Protein AF-A0A957WTQ3-F1 (afdb_monomer_lite)

Radius of gyration: 12.1 Å; chains: 1; bounding box: 26×32×31 Å

Secondary structure (DSSP, 8-state):
----S--TTTTTEEE-STTS-EEEE----TT-SEEEEEEEETTEEEEEEEEEETTEEEEEEEE-TT-EEEEEETTEEEEEPSEEEEEE-

Foldseek 3Di:
DQDDDDVCVQQVWDQPDDPQQEIEGEHDQPPNQWDWDWDQDPQGIWTWTWGDDPQWIKTKIADHPSHKYWYDTNRDIDTGDHGMDIDTD

Sequence (89 aa):
HPLYHFFATLLGIRPTAFGFDEVEIAPMPGHLTHLSGEMVHPRGRITADLHFDGENVHGTISLPDGLQGTFRYAGKNVDLQPGAQSIEL

Structure (mmCIF, N/CA/C/O backbone):
data_AF-A0A957WTQ3-F1
#
_entry.id   AF-A0A957WTQ3-F1
#
loop_
_atom_site.group_PDB
_atom_site.id
_atom_site.type_symbol
_atom_site.label_atom_id
_atom_site.label_alt_id
_atom_site.label_comp_id
_atom_site.label_asym_id
_atom_site.label_entity_id
_atom_site.label_seq_id
_atom_site.pdbx_PDB_ins_code
_atom_site.Cartn_x
_atom_site.Cartn_y
_atom_site.Cartn_z
_atom_site.occupancy
_atom_site.B_iso_or_equiv
_atom_site.auth_seq_id
_atom_site.auth_comp_id
_atom_site.auth_asym_id
_atom_site.auth_atom_id
_atom_site.pdbx_PDB_model_num
ATOM 1 N N . HIS A 1 1 ? 3.401 12.868 13.175 1.00 40.88 1 HIS A N 1
ATOM 2 C CA . HIS A 1 1 ? 4.599 12.553 12.373 1.00 40.88 1 HIS A CA 1
ATOM 3 C C . HIS A 1 1 ? 4.205 11.515 11.333 1.00 40.88 1 HIS A C 1
ATOM 5 O O . HIS A 1 1 ? 3.892 10.409 11.756 1.00 40.88 1 HIS A O 1
ATOM 11 N N . PRO A 1 2 ? 4.157 11.838 10.029 1.00 47.59 2 PRO A N 1
ATOM 12 C CA . PRO A 1 2 ? 4.043 10.808 9.006 1.00 47.59 2 PRO A CA 1
ATOM 13 C C . PRO A 1 2 ? 5.387 10.075 8.951 1.00 47.59 2 PRO A C 1
ATOM 15 O O . PRO A 1 2 ? 6.411 10.657 8.595 1.00 47.59 2 PRO A O 1
ATOM 18 N N . LEU A 1 3 ? 5.398 8.832 9.426 1.00 48.12 3 LEU A N 1
ATOM 19 C CA . LEU A 1 3 ? 6.553 7.945 9.342 1.00 48.12 3 LEU A CA 1
ATOM 20 C C . LEU A 1 3 ? 6.725 7.566 7.869 1.00 48.12 3 LEU A C 1
ATOM 22 O O . LEU A 1 3 ? 6.052 6.681 7.359 1.00 48.12 3 LEU A O 1
ATOM 26 N N . TYR A 1 4 ? 7.596 8.283 7.171 1.00 45.97 4 TYR A N 1
ATOM 27 C CA . TYR A 1 4 ? 8.115 7.838 5.888 1.00 45.97 4 TYR A CA 1
ATOM 28 C C . TYR A 1 4 ? 9.252 6.847 6.161 1.00 45.97 4 TYR A C 1
ATOM 30 O O . TYR A 1 4 ? 10.089 7.110 7.023 1.00 45.97 4 TYR A O 1
ATOM 38 N N . HIS A 1 5 ? 9.264 5.752 5.395 1.00 51.75 5 HIS A N 1
ATOM 39 C CA . HIS A 1 5 ? 10.295 4.708 5.262 1.00 51.75 5 HIS A CA 1
ATOM 40 C C . HIS A 1 5 ? 9.953 3.319 5.849 1.00 51.75 5 HIS A C 1
ATOM 42 O O . HIS A 1 5 ? 9.912 3.100 7.053 1.00 51.75 5 HIS A O 1
ATOM 48 N N . PHE A 1 6 ? 9.837 2.361 4.915 1.00 57.06 6 PHE A N 1
ATOM 49 C CA . PHE A 1 6 ? 9.950 0.902 5.072 1.00 57.06 6 PHE A CA 1
ATOM 50 C C . PHE A 1 6 ? 8.880 0.167 5.892 1.00 57.06 6 PHE A C 1
ATOM 52 O O . PHE A 1 6 ? 9.161 -0.521 6.871 1.00 57.06 6 PHE A O 1
ATOM 59 N N . PHE A 1 7 ? 7.652 0.180 5.372 1.00 63.56 7 PHE A N 1
ATOM 60 C CA . PHE A 1 7 ? 6.533 -0.594 5.908 1.00 63.56 7 PHE A CA 1
ATOM 61 C C . PHE A 1 7 ? 6.072 -1.753 5.025 1.00 63.56 7 PHE A C 1
ATOM 63 O O . PHE A 1 7 ? 4.927 -2.166 5.144 1.00 63.56 7 PHE A O 1
ATOM 70 N N . ALA A 1 8 ? 6.930 -2.342 4.185 1.00 62.41 8 ALA A N 1
ATOM 71 C CA . ALA A 1 8 ? 6.550 -3.543 3.425 1.00 62.41 8 ALA A CA 1
ATOM 72 C C . ALA A 1 8 ? 5.956 -4.643 4.337 1.00 62.41 8 ALA A C 1
ATOM 74 O O . ALA A 1 8 ? 4.978 -5.293 3.974 1.00 62.41 8 ALA A O 1
ATOM 75 N N . THR A 1 9 ? 6.473 -4.764 5.567 1.00 63.28 9 THR A N 1
ATOM 76 C CA . THR A 1 9 ? 5.941 -5.660 6.603 1.00 63.28 9 THR A CA 1
ATOM 77 C C . THR A 1 9 ? 4.557 -5.248 7.114 1.00 63.28 9 THR A C 1
ATOM 79 O O . THR A 1 9 ? 3.712 -6.119 7.287 1.00 63.28 9 THR A O 1
ATOM 82 N N . LEU A 1 10 ? 4.293 -3.952 7.346 1.00 69.50 10 LEU A N 1
ATOM 83 C CA . LEU A 1 10 ? 2.975 -3.490 7.824 1.00 69.50 10 LEU A CA 1
ATOM 84 C C . LEU A 1 10 ? 1.932 -3.429 6.705 1.00 69.50 10 LEU A C 1
ATOM 86 O O . LEU A 1 10 ? 0.752 -3.613 6.974 1.00 69.50 10 LEU A O 1
ATOM 90 N N . LEU A 1 11 ? 2.360 -3.203 5.462 1.00 76.12 11 LEU A N 1
ATOM 91 C CA . LEU A 1 11 ? 1.536 -3.350 4.263 1.00 76.12 11 LEU A CA 1
ATOM 92 C C . LEU A 1 11 ? 1.264 -4.826 3.935 1.00 76.12 11 LEU A C 1
ATOM 94 O O . LEU A 1 11 ? 0.395 -5.113 3.117 1.00 76.12 11 LEU A O 1
ATOM 98 N N . GLY A 1 12 ? 2.003 -5.753 4.556 1.00 78.81 12 GLY A N 1
ATOM 99 C CA . GLY A 1 12 ? 1.829 -7.189 4.378 1.00 78.81 12 GLY A CA 1
ATOM 100 C C . GLY A 1 12 ? 2.065 -7.652 2.943 1.00 78.81 12 GLY A C 1
ATOM 101 O O . GLY A 1 12 ? 1.388 -8.577 2.505 1.00 78.81 12 GLY A O 1
ATOM 102 N N . ILE A 1 13 ? 2.985 -7.013 2.205 1.00 79.62 13 ILE A N 1
ATOM 103 C CA . ILE A 1 13 ? 3.214 -7.344 0.793 1.00 79.62 13 ILE A CA 1
ATOM 104 C C . ILE A 1 13 ? 3.896 -8.713 0.694 1.00 79.62 13 ILE A C 1
ATOM 106 O O . ILE A 1 13 ? 5.002 -8.900 1.209 1.00 79.62 13 ILE A O 1
ATOM 110 N N . ARG A 1 14 ? 3.248 -9.674 0.032 1.00 76.81 14 ARG A N 1
ATOM 111 C CA . ARG A 1 14 ? 3.734 -11.054 -0.116 1.00 76.81 14 ARG A CA 1
ATOM 112 C C . ARG A 1 14 ? 3.632 -11.516 -1.570 1.00 76.81 14 ARG A C 1
ATOM 114 O O . ARG A 1 14 ? 2.573 -11.357 -2.165 1.00 76.81 14 ARG A O 1
ATOM 121 N N . PRO A 1 15 ? 4.677 -12.126 -2.152 1.00 70.19 15 PRO A N 1
ATOM 122 C CA . PRO A 1 15 ? 4.537 -12.815 -3.431 1.00 70.19 15 PRO A CA 1
ATOM 123 C C . PRO A 1 15 ? 3.674 -14.072 -3.248 1.00 70.19 15 PRO A C 1
ATOM 125 O O . PRO A 1 15 ? 3.941 -14.874 -2.351 1.00 70.19 15 PRO A O 1
ATOM 128 N N . THR A 1 16 ? 2.647 -14.254 -4.080 1.00 65.69 16 THR A N 1
ATOM 129 C CA . THR A 1 16 ? 1.698 -15.382 -3.970 1.00 65.69 16 THR A CA 1
ATOM 130 C C . THR A 1 16 ? 2.009 -16.545 -4.916 1.00 65.69 16 THR A C 1
ATOM 132 O O . THR A 1 16 ? 1.467 -17.633 -4.733 1.00 65.69 16 THR A O 1
ATOM 135 N N . ALA A 1 17 ? 2.925 -16.368 -5.878 1.00 61.78 17 ALA A N 1
ATOM 136 C CA . ALA A 1 17 ? 3.265 -17.382 -6.879 1.00 61.78 17 ALA A CA 1
ATOM 137 C C . ALA A 1 17 ? 4.781 -17.577 -7.075 1.00 61.78 17 ALA A C 1
ATOM 139 O O . ALA A 1 17 ? 5.574 -16.630 -7.031 1.00 61.78 17 ALA A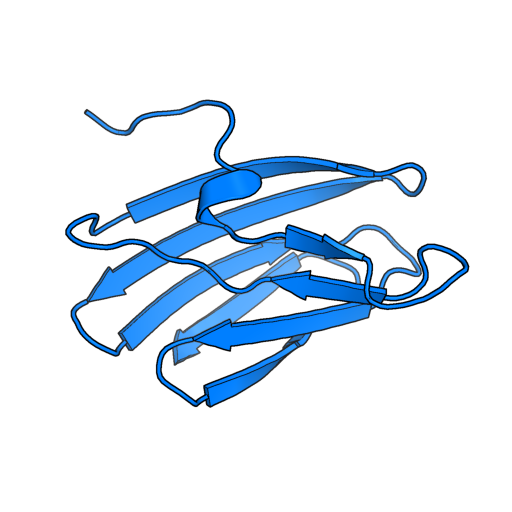 O 1
ATOM 140 N N . PHE A 1 18 ? 5.182 -18.821 -7.374 1.00 52.41 18 PHE A N 1
ATOM 141 C CA . PHE A 1 18 ? 6.498 -19.125 -7.943 1.00 52.41 18 PHE A CA 1
ATOM 142 C C . PHE A 1 18 ? 6.601 -18.447 -9.317 1.00 52.41 18 PHE A C 1
ATOM 144 O O . PHE A 1 18 ? 5.937 -18.874 -10.253 1.00 52.41 18 PHE A O 1
ATOM 151 N N . GLY A 1 19 ? 7.409 -17.389 -9.431 1.00 57.50 19 GLY A N 1
ATOM 152 C CA . GLY A 1 19 ? 7.549 -16.608 -10.672 1.00 57.50 19 GLY A CA 1
ATOM 153 C C . GLY A 1 19 ? 7.418 -15.094 -10.500 1.00 57.50 19 GLY A C 1
ATOM 154 O O . GLY A 1 19 ? 7.764 -14.353 -11.422 1.00 57.50 19 GLY A O 1
ATOM 155 N N . PHE A 1 20 ? 7.016 -14.621 -9.309 1.00 60.78 20 PHE A N 1
ATOM 156 C CA . PHE A 1 20 ? 6.848 -13.188 -9.020 1.00 60.78 20 PHE A CA 1
ATOM 157 C C . PHE A 1 20 ? 5.814 -12.499 -9.936 1.00 60.78 20 PHE A C 1
ATOM 159 O O . PHE A 1 20 ? 5.954 -11.321 -10.261 1.00 60.78 20 PHE A O 1
ATOM 166 N N . ASP A 1 21 ? 4.804 -13.248 -10.387 1.00 72.69 21 ASP A N 1
ATOM 167 C CA . ASP A 1 21 ? 3.745 -12.757 -11.281 1.00 72.69 21 ASP A CA 1
ATOM 168 C C . ASP A 1 21 ? 2.568 -12.107 -10.544 1.00 72.69 21 ASP A C 1
ATOM 170 O O . ASP A 1 21 ? 1.814 -11.339 -11.144 1.00 72.69 21 ASP A O 1
ATOM 174 N N . GLU A 1 22 ? 2.440 -12.374 -9.243 1.00 82.38 22 GLU A N 1
ATOM 175 C CA . GLU A 1 22 ? 1.338 -11.882 -8.424 1.00 82.38 22 GLU A CA 1
ATOM 176 C C . GLU A 1 22 ? 1.795 -11.533 -6.996 1.00 82.38 22 GLU A C 1
ATOM 178 O O . GLU A 1 22 ? 2.661 -12.205 -6.416 1.00 82.38 22 GLU A O 1
ATOM 183 N N . VAL A 1 23 ? 1.216 -10.465 -6.436 1.00 87.94 23 VAL A N 1
ATOM 184 C CA . VAL A 1 23 ? 1.420 -10.028 -5.046 1.00 87.94 23 VAL A CA 1
ATOM 185 C C . VAL A 1 23 ? 0.108 -9.907 -4.274 1.00 87.94 23 VAL A C 1
ATOM 187 O O . VAL A 1 23 ? -0.879 -9.378 -4.767 1.00 87.94 23 VAL A O 1
ATOM 190 N N . GLU A 1 24 ? 0.113 -10.316 -3.012 1.00 90.56 24 GLU A N 1
ATOM 191 C CA . GLU A 1 24 ? -0.922 -9.959 -2.040 1.00 90.56 24 GLU A CA 1
ATOM 192 C C . GLU A 1 24 ? -0.457 -8.728 -1.255 1.00 90.56 24 GLU A C 1
ATOM 194 O O . GLU A 1 24 ? 0.685 -8.684 -0.795 1.00 90.56 24 GLU A O 1
ATOM 199 N N . ILE A 1 25 ? -1.333 -7.735 -1.093 1.00 91.12 25 ILE A N 1
ATOM 200 C CA . ILE A 1 25 ? -1.132 -6.567 -0.227 1.00 91.12 25 ILE A CA 1
ATOM 201 C C . ILE A 1 25 ? -2.211 -6.608 0.857 1.00 91.12 25 ILE A C 1
ATOM 203 O O . ILE A 1 25 ? -3.374 -6.300 0.598 1.00 91.12 25 ILE A O 1
ATOM 207 N N . ALA A 1 26 ? -1.827 -7.008 2.068 1.00 90.88 26 ALA A N 1
ATOM 208 C CA . ALA A 1 26 ? -2.727 -7.179 3.206 1.0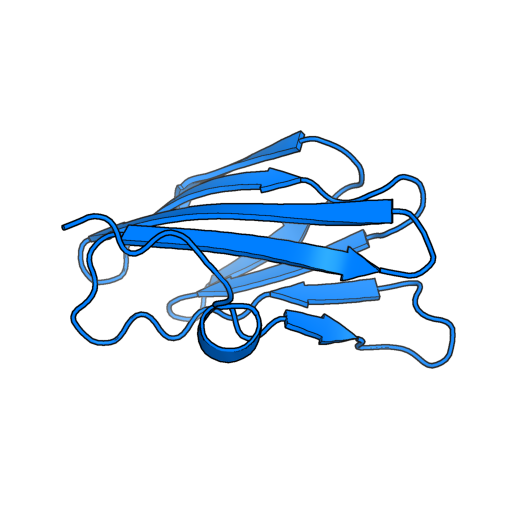0 90.88 26 ALA A CA 1
ATOM 209 C C . ALA A 1 26 ? -2.270 -6.316 4.398 1.00 90.88 26 ALA A C 1
ATOM 211 O O . ALA A 1 26 ? -1.563 -6.812 5.285 1.00 90.88 26 ALA A O 1
ATOM 212 N N . PRO A 1 27 ? -2.621 -5.015 4.426 1.00 88.12 27 PRO A N 1
ATOM 213 C CA . PRO A 1 27 ? -2.133 -4.112 5.455 1.00 88.12 27 PRO A CA 1
ATOM 214 C C . PRO A 1 27 ? -2.707 -4.435 6.840 1.00 88.12 27 PRO A C 1
ATOM 216 O O . PRO A 1 27 ? -3.892 -4.726 7.003 1.00 88.12 27 PRO A O 1
ATOM 219 N N . MET A 1 28 ? -1.859 -4.308 7.862 1.00 85.75 28 MET A N 1
ATOM 220 C CA . MET A 1 28 ? -2.196 -4.455 9.281 1.00 85.75 28 MET A CA 1
ATOM 221 C C . MET A 1 28 ? -1.927 -3.130 10.023 1.00 85.75 28 MET A C 1
ATOM 223 O O . MET A 1 28 ? -0.939 -3.028 10.754 1.00 85.75 28 MET A O 1
ATOM 227 N N . PRO A 1 29 ? -2.771 -2.091 9.844 1.00 84.06 29 PRO A N 1
ATOM 228 C CA . PRO A 1 29 ? -2.507 -0.746 10.366 1.00 84.06 29 PRO A CA 1
ATOM 229 C C . PRO A 1 29 ? -2.608 -0.636 11.893 1.00 84.06 29 PRO A C 1
ATOM 231 O O . PRO A 1 29 ? -2.033 0.277 12.482 1.00 84.06 29 PRO A O 1
ATOM 234 N N . GLY A 1 30 ? -3.308 -1.553 12.567 1.00 82.69 30 GLY A N 1
ATOM 235 C CA . GLY A 1 30 ? -3.523 -1.466 14.011 1.00 82.69 30 GLY A CA 1
ATOM 236 C C . GLY A 1 30 ? -4.259 -0.175 14.381 1.00 82.69 30 GLY A C 1
ATOM 237 O O . GLY A 1 30 ? -5.425 -0.019 14.047 1.00 82.69 30 GLY A O 1
ATOM 238 N N . HIS A 1 31 ? -3.577 0.747 15.064 1.00 82.00 31 HIS A N 1
ATOM 239 C CA . HIS A 1 31 ? -4.108 2.066 15.442 1.00 82.00 31 HIS A CA 1
ATOM 240 C C . HIS A 1 31 ? -3.661 3.202 14.499 1.00 82.00 31 HIS A C 1
ATOM 242 O O . HIS A 1 31 ? -3.908 4.373 14.786 1.00 82.00 31 HIS A O 1
ATOM 248 N N . LEU A 1 32 ? -2.948 2.884 13.416 1.00 84.06 32 LEU A N 1
ATOM 249 C CA . LEU A 1 32 ? -2.455 3.867 12.456 1.00 84.06 32 LEU A CA 1
ATOM 250 C C . LEU A 1 32 ? -3.574 4.290 11.502 1.00 84.06 32 LEU A C 1
ATOM 252 O O . LEU A 1 32 ? -4.266 3.452 10.936 1.00 84.06 32 LEU A O 1
ATOM 256 N N . THR A 1 33 ? -3.704 5.597 11.285 1.00 88.69 33 THR A N 1
ATOM 257 C CA . THR A 1 33 ? -4.667 6.181 10.335 1.00 88.69 33 THR A CA 1
ATOM 258 C C . THR A 1 33 ? -4.081 6.386 8.938 1.00 88.69 33 THR A C 1
ATOM 260 O O . THR A 1 33 ? -4.800 6.729 8.004 1.00 88.69 33 THR A O 1
ATOM 263 N N . HIS A 1 34 ? -2.770 6.191 8.778 1.00 89.44 34 HIS A N 1
ATOM 264 C CA . HIS A 1 34 ? -2.058 6.346 7.512 1.00 89.44 34 HIS A CA 1
ATOM 265 C C . HIS A 1 34 ? -0.871 5.384 7.451 1.00 89.44 34 HIS A C 1
ATOM 267 O O . HIS A 1 34 ? -0.104 5.279 8.412 1.00 89.44 34 HIS A O 1
ATOM 273 N N . LEU A 1 35 ? -0.723 4.695 6.320 1.00 87.00 35 LEU A N 1
ATOM 274 C CA . LEU A 1 35 ? 0.454 3.912 5.962 1.00 87.00 35 LEU A CA 1
ATOM 275 C C . LEU A 1 35 ? 0.890 4.284 4.552 1.00 87.00 35 LEU A C 1
ATOM 277 O O . LEU A 1 35 ? 0.117 4.156 3.606 1.00 87.00 35 LEU A O 1
ATOM 281 N N . SER A 1 36 ? 2.160 4.642 4.405 1.00 87.06 36 SER A N 1
ATOM 282 C CA . SER A 1 36 ? 2.790 4.796 3.103 1.00 87.06 36 SER A CA 1
ATOM 283 C C . SER A 1 36 ? 4.069 3.971 3.023 1.00 87.06 36 SER A C 1
ATOM 285 O O . SER A 1 36 ? 4.779 3.766 4.012 1.00 87.06 36 SER A O 1
ATOM 287 N N . GLY A 1 37 ? 4.365 3.436 1.845 1.00 83.50 37 GLY A N 1
ATOM 288 C CA . GLY A 1 37 ? 5.532 2.592 1.663 1.00 83.50 37 GLY A CA 1
ATOM 289 C C . GLY A 1 37 ? 5.859 2.315 0.209 1.00 83.50 37 GLY A C 1
ATOM 290 O O . GLY A 1 37 ? 5.010 2.378 -0.677 1.00 83.50 37 GLY A O 1
ATOM 291 N N . GLU A 1 38 ? 7.122 1.968 -0.009 1.00 85.06 38 GLU A N 1
ATOM 292 C CA . GLU A 1 38 ? 7.602 1.435 -1.273 1.00 85.06 38 GLU A CA 1
ATOM 293 C C . GLU A 1 38 ? 8.358 0.127 -1.040 1.00 85.06 38 GLU A C 1
ATOM 295 O O . GLU A 1 38 ? 9.028 -0.053 -0.019 1.00 85.06 38 GLU A O 1
ATOM 300 N N . MET A 1 39 ? 8.253 -0.786 -2.000 1.00 80.81 39 MET A N 1
ATOM 301 C CA . MET A 1 39 ? 9.026 -2.018 -2.050 1.00 80.81 39 MET A CA 1
ATOM 302 C C . MET A 1 39 ? 9.668 -2.149 -3.428 1.00 80.81 39 MET A C 1
ATOM 304 O O . MET A 1 39 ? 9.010 -1.999 -4.459 1.00 80.81 39 MET A O 1
ATOM 308 N N . VAL A 1 40 ? 10.966 -2.448 -3.447 1.00 81.56 40 VAL A N 1
ATOM 309 C CA . VAL A 1 40 ? 11.678 -2.764 -4.686 1.00 81.56 40 VAL A CA 1
ATOM 310 C C . VAL A 1 40 ? 11.388 -4.217 -5.050 1.00 81.56 40 VAL A C 1
ATOM 312 O O . VAL A 1 40 ? 11.711 -5.130 -4.292 1.00 81.56 40 VAL A O 1
ATOM 315 N N . HIS A 1 41 ? 10.783 -4.421 -6.214 1.00 77.75 41 HIS A N 1
ATOM 316 C CA . HIS A 1 41 ? 10.525 -5.722 -6.814 1.00 77.75 41 HIS A CA 1
ATOM 317 C C . HIS A 1 41 ? 11.412 -5.889 -8.064 1.00 77.75 41 HIS A C 1
ATOM 319 O O . HIS A 1 41 ? 11.732 -4.889 -8.710 1.00 77.75 41 HIS A O 1
ATOM 325 N N . PRO A 1 42 ? 11.798 -7.115 -8.473 1.00 80.50 42 PRO A N 1
ATOM 326 C CA . PRO A 1 42 ? 12.608 -7.312 -9.680 1.00 80.50 42 PRO A CA 1
ATOM 327 C C . PRO A 1 42 ? 12.005 -6.705 -10.957 1.00 80.50 42 PRO A C 1
ATOM 329 O O . PRO A 1 42 ? 12.741 -6.363 -11.876 1.00 80.50 42 PRO A O 1
ATOM 332 N N . ARG A 1 43 ? 10.674 -6.546 -11.007 1.00 80.94 43 ARG A N 1
ATOM 333 C CA . ARG A 1 43 ? 9.946 -5.931 -12.136 1.00 80.94 43 ARG A CA 1
ATOM 334 C C . ARG A 1 43 ? 9.778 -4.412 -12.035 1.00 80.94 43 ARG A C 1
ATOM 336 O O . ARG A 1 43 ? 9.335 -3.791 -12.990 1.00 80.94 43 ARG A O 1
ATOM 343 N N . GLY A 1 44 ? 10.109 -3.806 -10.898 1.00 85.38 44 GLY A N 1
ATOM 344 C CA . GLY A 1 44 ? 9.941 -2.374 -10.658 1.00 85.38 44 GLY A CA 1
ATOM 345 C C . GLY A 1 44 ? 9.516 -2.068 -9.226 1.00 85.38 44 GLY A C 1
ATOM 346 O O . GLY A 1 44 ? 9.586 -2.916 -8.342 1.00 85.38 44 GLY A O 1
ATOM 347 N N . ARG A 1 45 ? 9.097 -0.832 -8.961 1.00 87.88 45 ARG A N 1
ATOM 348 C CA . ARG A 1 45 ? 8.663 -0.423 -7.620 1.00 87.88 45 ARG A CA 1
ATOM 349 C C . ARG A 1 45 ? 7.179 -0.688 -7.422 1.00 87.88 45 ARG A C 1
ATOM 351 O O . ARG A 1 45 ? 6.377 -0.354 -8.285 1.00 87.88 45 ARG A O 1
ATOM 358 N N . ILE A 1 46 ? 6.842 -1.226 -6.257 1.00 89.25 46 ILE A N 1
ATOM 359 C CA . ILE A 1 46 ? 5.477 -1.253 -5.735 1.00 89.25 46 ILE A CA 1
ATOM 360 C C . ILE A 1 46 ? 5.369 -0.112 -4.730 1.00 89.25 46 ILE A C 1
ATOM 362 O O . ILE A 1 46 ? 6.201 -0.027 -3.825 1.00 89.25 46 ILE A O 1
ATOM 366 N N . THR A 1 47 ? 4.375 0.757 -4.876 1.00 90.75 47 THR A N 1
ATOM 367 C CA . THR A 1 47 ? 4.110 1.854 -3.933 1.00 90.75 47 THR A CA 1
ATOM 368 C C . THR A 1 47 ? 2.688 1.763 -3.406 1.00 90.75 47 THR A C 1
ATOM 370 O O . THR A 1 47 ? 1.774 1.357 -4.122 1.00 90.75 47 THR A O 1
ATOM 373 N N . ALA A 1 48 ? 2.499 2.138 -2.147 1.00 91.38 48 ALA A N 1
ATOM 374 C CA . ALA A 1 48 ? 1.186 2.265 -1.537 1.00 91.38 48 ALA A CA 1
ATOM 375 C C . ALA A 1 48 ? 1.163 3.497 -0.634 1.00 91.38 48 ALA A C 1
ATOM 377 O O . ALA A 1 48 ? 2.112 3.737 0.114 1.00 91.38 48 ALA A O 1
ATOM 378 N N . ASP A 1 49 ? 0.077 4.253 -0.702 1.00 91.88 49 ASP A N 1
ATOM 379 C CA . ASP A 1 49 ? -0.257 5.342 0.209 1.00 91.88 49 ASP A CA 1
ATOM 380 C C . ASP A 1 49 ? -1.732 5.177 0.576 1.00 91.88 49 ASP A C 1
ATOM 382 O O . ASP A 1 49 ? -2.601 5.267 -0.290 1.00 91.88 49 ASP A O 1
ATOM 386 N N . LEU A 1 50 ? -1.992 4.796 1.826 1.00 92.44 50 LEU A N 1
ATOM 387 C CA . LEU A 1 50 ? -3.285 4.307 2.294 1.00 92.44 50 LEU A CA 1
ATOM 388 C C . LEU A 1 50 ? -3.678 4.999 3.593 1.00 92.44 50 LEU A C 1
ATOM 390 O O . LEU A 1 50 ? -2.909 5.036 4.555 1.00 92.44 50 LEU A O 1
ATOM 394 N N . HIS A 1 51 ? -4.908 5.479 3.638 1.00 92.56 51 HIS A N 1
ATOM 395 C CA . HIS A 1 51 ? -5.554 6.057 4.801 1.00 92.56 51 HIS A CA 1
ATOM 396 C C . HIS A 1 51 ? -6.619 5.103 5.327 1.00 92.56 51 HIS A C 1
ATOM 398 O O . HIS A 1 51 ? -7.418 4.575 4.557 1.00 92.56 51 HIS A O 1
ATOM 404 N N . PHE A 1 52 ? -6.634 4.905 6.641 1.00 90.75 52 PHE A N 1
ATOM 405 C CA . PHE A 1 52 ? -7.526 3.970 7.318 1.00 90.75 52 PHE A CA 1
ATOM 406 C C . PHE A 1 52 ? -8.447 4.720 8.274 1.00 90.75 52 PHE A C 1
ATOM 408 O O . PHE A 1 52 ? -7.980 5.526 9.085 1.00 90.75 52 PHE A O 1
ATOM 415 N N . ASP A 1 53 ? -9.740 4.415 8.198 1.00 89.62 53 ASP A N 1
ATOM 416 C CA . ASP A 1 53 ? -10.775 4.907 9.107 1.00 89.62 53 ASP A CA 1
ATOM 417 C C . ASP A 1 53 ? -11.662 3.735 9.551 1.00 89.62 53 ASP A C 1
ATOM 419 O O . ASP A 1 53 ? -12.660 3.381 8.914 1.00 89.62 53 ASP A O 1
ATOM 423 N N . GLY A 1 54 ? -11.229 3.067 10.623 1.00 85.81 54 GLY A N 1
ATOM 424 C CA . GLY A 1 54 ? -11.880 1.865 11.135 1.00 85.81 54 GLY A CA 1
ATOM 425 C C . GLY A 1 54 ? -11.747 0.687 10.172 1.00 85.81 54 GLY A C 1
ATOM 426 O O . GLY A 1 54 ? -10.666 0.128 10.028 1.00 85.81 54 GLY A O 1
ATOM 427 N N . GLU A 1 55 ? -12.858 0.295 9.550 1.00 87.75 55 GLU A N 1
ATOM 428 C CA . GLU A 1 55 ? -12.916 -0.781 8.548 1.00 87.75 55 GLU A CA 1
ATOM 429 C C . GLU A 1 55 ? -12.840 -0.257 7.108 1.00 87.75 55 GLU A C 1
ATOM 431 O O . GLU A 1 55 ? -12.801 -1.057 6.172 1.00 87.75 55 GLU A O 1
ATOM 436 N N . ASN A 1 56 ? -12.799 1.068 6.933 1.00 90.75 56 ASN A N 1
ATOM 437 C CA . ASN A 1 56 ? -12.669 1.693 5.626 1.00 90.75 56 ASN A CA 1
ATOM 438 C C . ASN A 1 56 ? -11.203 1.998 5.319 1.00 90.75 56 ASN A C 1
ATOM 440 O O . ASN A 1 56 ? -10.420 2.373 6.201 1.00 90.75 56 ASN A O 1
ATOM 444 N N . VAL A 1 57 ? -10.842 1.890 4.048 1.00 94.00 57 VAL A N 1
ATOM 445 C CA . VAL A 1 57 ? -9.525 2.261 3.542 1.00 94.00 57 VAL A CA 1
ATOM 446 C C . VAL A 1 57 ? -9.656 2.958 2.202 1.00 94.00 57 VAL A C 1
ATOM 448 O O . VAL A 1 57 ? -10.361 2.500 1.307 1.00 94.00 57 VAL A O 1
ATOM 451 N N . HIS A 1 58 ? -8.926 4.055 2.049 1.00 95.00 58 HIS A N 1
ATOM 452 C CA . HIS A 1 58 ? -8.798 4.732 0.769 1.00 95.00 58 HIS A CA 1
ATOM 453 C C . HIS A 1 58 ? -7.350 5.103 0.486 1.00 95.00 58 HIS A C 1
ATOM 455 O O . HIS A 1 58 ? -6.550 5.292 1.402 1.00 95.00 58 HIS A O 1
ATOM 461 N N . GLY A 1 59 ? -6.998 5.218 -0.787 1.00 94.69 59 GLY A N 1
ATOM 462 C CA . GLY A 1 59 ? -5.657 5.635 -1.164 1.00 94.69 59 GLY A CA 1
ATOM 463 C C . GLY A 1 59 ? -5.270 5.221 -2.570 1.00 94.69 59 GLY A C 1
ATOM 464 O O . GLY A 1 59 ? -6.126 4.999 -3.428 1.00 94.69 59 GLY A O 1
ATOM 465 N N . THR A 1 60 ? -3.964 5.141 -2.807 1.00 95.31 60 THR A N 1
ATOM 466 C CA . THR A 1 60 ? -3.389 4.781 -4.105 1.00 95.31 60 THR A CA 1
ATOM 467 C C . THR A 1 60 ? -2.376 3.658 -3.946 1.00 95.31 60 THR A C 1
ATOM 469 O O . THR A 1 60 ? -1.517 3.694 -3.066 1.00 95.31 60 THR A O 1
ATOM 472 N N . ILE A 1 61 ? -2.448 2.680 -4.844 1.00 94.69 61 ILE A N 1
ATOM 473 C CA . ILE A 1 61 ? -1.459 1.613 -4.988 1.00 94.69 61 ILE A CA 1
ATOM 474 C C . ILE A 1 61 ? -0.934 1.650 -6.417 1.00 94.69 61 ILE A C 1
ATOM 476 O O . ILE A 1 61 ? -1.712 1.777 -7.359 1.00 94.69 61 ILE A O 1
ATOM 480 N N . SER A 1 62 ? 0.382 1.531 -6.589 1.00 94.12 62 SER A N 1
ATOM 481 C CA . 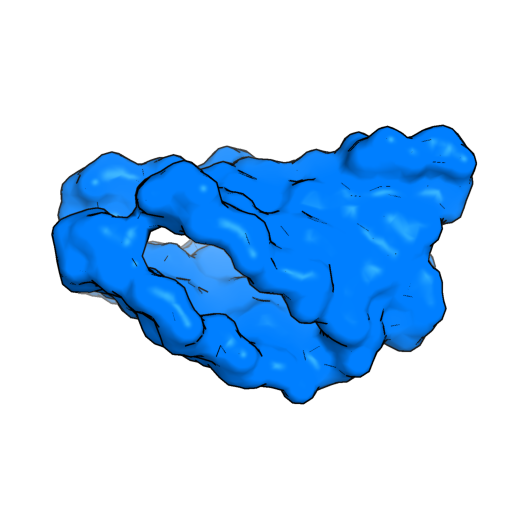SER A 1 62 ? 0.992 1.346 -7.906 1.00 94.12 62 SER A CA 1
ATOM 482 C C . SER A 1 62 ? 1.758 0.038 -7.969 1.00 94.12 62 SER A C 1
ATOM 484 O O . SER A 1 62 ? 2.611 -0.229 -7.118 1.00 94.12 62 SER A O 1
ATOM 486 N N . LEU A 1 63 ? 1.467 -0.756 -8.997 1.00 93.69 63 LEU A N 1
ATOM 487 C CA . LEU A 1 63 ? 2.202 -1.972 -9.327 1.00 93.69 63 LEU A CA 1
ATOM 488 C C . LEU A 1 63 ? 3.051 -1.754 -10.591 1.00 93.69 63 LEU A C 1
ATOM 490 O O . LEU A 1 63 ? 2.637 -1.004 -11.477 1.00 93.69 63 LEU A O 1
ATOM 494 N N . PRO A 1 64 ? 4.229 -2.392 -10.704 1.00 92.25 64 PRO A N 1
ATOM 495 C CA . PRO A 1 64 ? 5.011 -2.371 -11.931 1.00 92.25 64 PRO A CA 1
ATOM 496 C C . PRO A 1 64 ? 4.319 -3.139 -13.065 1.00 92.25 64 PRO A C 1
ATOM 498 O O . PRO A 1 64 ? 3.472 -4.003 -12.832 1.00 92.25 64 PRO A O 1
ATOM 501 N N . ASP A 1 65 ? 4.733 -2.855 -14.299 1.00 89.19 65 ASP A N 1
ATOM 502 C CA . ASP A 1 65 ? 4.201 -3.511 -15.492 1.00 89.19 65 ASP A CA 1
ATOM 503 C C . ASP A 1 65 ? 4.341 -5.038 -15.423 1.00 89.19 65 ASP A C 1
ATOM 505 O O . ASP A 1 65 ? 5.376 -5.587 -15.033 1.00 89.19 65 ASP A O 1
ATOM 509 N N . GLY A 1 66 ? 3.270 -5.735 -15.808 1.00 86.12 66 GLY A N 1
ATOM 510 C CA . GLY A 1 66 ? 3.219 -7.196 -15.781 1.00 86.12 66 GLY A CA 1
ATOM 511 C C . GLY A 1 66 ? 3.177 -7.804 -14.375 1.00 86.12 66 GLY A C 1
ATOM 512 O O . GLY A 1 66 ? 3.412 -9.005 -14.244 1.00 86.12 66 GLY A O 1
ATOM 513 N N . LEU A 1 67 ? 2.907 -7.010 -13.331 1.00 88.19 67 LEU A N 1
ATOM 514 C CA . LEU A 1 67 ? 2.593 -7.506 -11.995 1.00 88.19 67 LEU A CA 1
ATOM 515 C C . LEU A 1 67 ? 1.123 -7.247 -11.669 1.00 88.19 67 LEU A C 1
ATOM 517 O O . LEU A 1 67 ? 0.675 -6.103 -11.647 1.00 88.19 67 LEU A O 1
ATOM 521 N N . GLN A 1 68 ? 0.394 -8.319 -11.388 1.00 90.31 68 GLN A N 1
ATOM 522 C CA . GLN A 1 68 ? -0.960 -8.242 -10.846 1.00 90.31 68 GLN A CA 1
ATOM 523 C C . GLN A 1 68 ? -0.922 -8.484 -9.339 1.00 90.31 68 GLN A C 1
ATOM 525 O O . GLN A 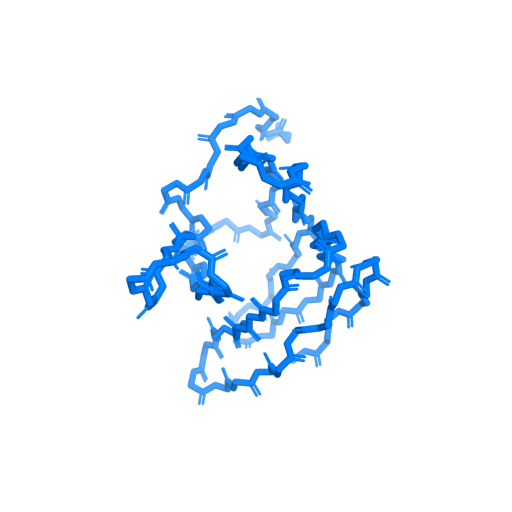1 68 ? 0.108 -8.864 -8.774 1.00 90.31 68 GLN A O 1
ATOM 530 N N . GLY A 1 69 ? -2.038 -8.259 -8.662 1.00 90.69 69 GLY A N 1
ATOM 531 C CA . GLY A 1 69 ? -2.112 -8.588 -7.253 1.00 90.69 69 GLY A CA 1
ATOM 532 C C . GLY A 1 69 ? -3.512 -8.561 -6.690 1.00 90.69 69 GLY A C 1
ATOM 533 O O . GLY A 1 69 ? -4.472 -8.272 -7.391 1.00 90.69 69 GLY A O 1
ATOM 534 N N . THR A 1 70 ? -3.602 -8.818 -5.395 1.00 93.62 70 THR A N 1
ATOM 535 C CA . THR A 1 70 ? -4.841 -8.705 -4.634 1.00 93.62 70 THR A CA 1
ATOM 536 C C . THR A 1 70 ? -4.595 -7.831 -3.412 1.00 93.62 70 THR A C 1
ATOM 538 O O . THR A 1 70 ? -3.708 -8.111 -2.604 1.00 93.62 70 THR A O 1
ATOM 541 N N . PHE A 1 71 ? -5.393 -6.782 -3.247 1.00 94.19 71 PHE A N 1
ATOM 542 C CA . PHE A 1 71 ? -5.460 -6.006 -2.016 1.00 94.19 71 PHE A CA 1
ATOM 543 C C . PHE A 1 71 ? -6.519 -6.590 -1.083 1.00 94.19 71 PHE A C 1
ATOM 545 O O . PHE A 1 71 ? -7.640 -6.853 -1.520 1.00 94.19 71 PHE A O 1
ATOM 552 N N . ARG A 1 72 ? -6.190 -6.785 0.197 1.00 93.06 72 ARG A N 1
ATOM 553 C CA . ARG A 1 72 ? -7.094 -7.400 1.181 1.00 93.06 72 ARG A CA 1
ATOM 554 C C . ARG A 1 72 ? -7.154 -6.591 2.464 1.00 93.06 72 ARG A C 1
ATOM 556 O O . ARG A 1 72 ? -6.147 -6.435 3.150 1.00 93.06 72 ARG A O 1
ATOM 563 N N . TYR A 1 73 ? -8.345 -6.132 2.832 1.00 92.75 73 TYR A N 1
ATOM 564 C CA . TYR A 1 73 ? -8.550 -5.361 4.056 1.00 92.75 73 TYR A CA 1
ATOM 565 C C . TYR A 1 73 ? -9.963 -5.554 4.610 1.00 92.75 73 TYR A C 1
ATOM 567 O O . TYR A 1 73 ? -10.916 -5.619 3.843 1.00 92.75 73 TYR A O 1
ATOM 575 N N . ALA A 1 74 ? -10.098 -5.679 5.936 1.00 89.44 74 ALA A N 1
ATOM 576 C CA . ALA A 1 74 ? -11.388 -5.822 6.631 1.00 89.44 74 ALA A CA 1
ATOM 577 C C . ALA A 1 74 ? -12.348 -6.874 6.013 1.00 89.44 74 ALA A C 1
ATOM 579 O O . ALA A 1 74 ? -13.559 -6.688 5.953 1.00 89.44 74 ALA A O 1
ATOM 580 N N . GLY A 1 75 ? -11.806 -7.991 5.507 1.00 89.44 75 GLY A N 1
ATOM 581 C CA . GLY A 1 75 ? -12.589 -9.054 4.858 1.00 89.44 75 GLY A CA 1
ATOM 582 C C . GLY A 1 75 ? -13.006 -8.778 3.405 1.00 89.44 75 GLY A C 1
ATOM 583 O O . GLY A 1 75 ? -13.611 -9.648 2.782 1.00 89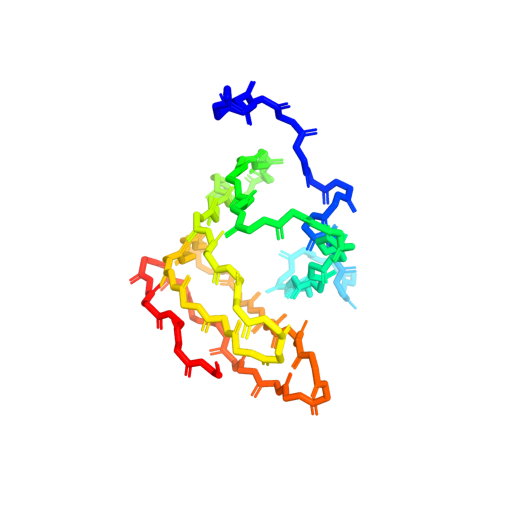.44 75 GLY A O 1
ATOM 584 N N . LYS A 1 76 ? -12.655 -7.614 2.848 1.00 90.75 76 LYS A N 1
ATOM 585 C CA . LYS A 1 76 ? -12.853 -7.241 1.441 1.00 90.75 76 LYS A CA 1
ATOM 586 C C . LYS A 1 76 ? -11.582 -7.508 0.633 1.00 90.75 76 LYS A C 1
ATOM 588 O O . LYS A 1 76 ? -10.473 -7.378 1.155 1.00 90.75 76 LYS A O 1
ATOM 593 N N . ASN A 1 77 ? -11.756 -7.851 -0.643 1.00 92.38 77 ASN A N 1
ATOM 594 C CA . ASN A 1 77 ? -10.666 -8.078 -1.590 1.00 92.38 77 ASN A CA 1
ATOM 595 C C . ASN A 1 77 ? -10.874 -7.217 -2.845 1.00 92.38 77 ASN A C 1
ATOM 597 O O . ASN A 1 77 ? -12.009 -7.082 -3.304 1.00 92.38 77 ASN A O 1
ATOM 601 N N . VAL A 1 78 ? -9.788 -6.685 -3.404 1.00 93.75 78 VAL A N 1
ATOM 602 C CA . VAL A 1 78 ? -9.767 -5.948 -4.676 1.00 93.75 78 VAL A CA 1
ATOM 603 C C . VAL A 1 78 ? -8.623 -6.461 -5.532 1.00 93.75 78 VAL A C 1
ATOM 605 O O . VAL A 1 78 ? -7.481 -6.500 -5.074 1.00 93.75 78 VAL A O 1
ATOM 608 N N . ASP A 1 79 ? -8.924 -6.811 -6.778 1.00 93.62 79 ASP A N 1
ATOM 609 C CA . ASP A 1 79 ? -7.904 -7.183 -7.752 1.00 93.62 79 ASP A CA 1
ATOM 610 C C . ASP A 1 79 ? -7.147 -5.930 -8.202 1.00 93.62 79 ASP A C 1
ATOM 612 O O . ASP A 1 79 ? -7.737 -4.926 -8.605 1.00 93.62 79 ASP A O 1
ATOM 616 N N . LEU A 1 80 ? -5.824 -5.995 -8.131 1.00 93.75 80 LEU A N 1
ATOM 617 C CA . LEU A 1 80 ? -4.910 -4.929 -8.500 1.00 93.75 80 LEU A CA 1
ATOM 618 C C . LEU A 1 80 ? -4.342 -5.187 -9.890 1.00 93.75 80 LEU A C 1
ATOM 620 O O . LEU A 1 80 ? -3.784 -6.251 -10.170 1.00 93.75 80 LEU A O 1
ATOM 624 N N . GLN A 1 81 ? -4.421 -4.167 -10.735 1.00 93.94 81 GLN A N 1
ATOM 625 C CA . GLN A 1 81 ? -3.815 -4.169 -12.062 1.00 93.94 81 GLN A CA 1
ATOM 626 C C . GLN A 1 81 ? -2.448 -3.463 -12.054 1.00 93.94 81 GLN A C 1
ATOM 628 O O . GLN A 1 81 ? -2.175 -2.674 -11.143 1.00 93.94 81 GLN A O 1
ATOM 633 N N . PRO A 1 82 ? -1.585 -3.720 -13.054 1.00 93.88 82 PRO A N 1
ATOM 634 C CA . PRO A 1 82 ? -0.381 -2.928 -13.271 1.00 93.88 82 PRO A CA 1
ATOM 635 C C . PRO A 1 82 ? -0.689 -1.429 -13.406 1.00 93.88 82 PRO A C 1
ATOM 637 O O . PRO A 1 82 ? -1.720 -1.042 -13.961 1.00 93.88 82 PRO A O 1
ATOM 640 N N . GLY A 1 83 ? 0.233 -0.584 -12.949 1.00 94.81 83 GLY A N 1
ATOM 641 C CA . GLY A 1 83 ? 0.075 0.869 -12.929 1.00 94.81 83 GLY A CA 1
ATOM 642 C C . GLY A 1 83 ? -0.528 1.402 -11.629 1.00 94.81 83 GLY A C 1
ATOM 643 O O . GLY A 1 83 ? -0.732 0.667 -10.662 1.00 94.81 83 GLY A O 1
ATOM 644 N N . ALA A 1 84 ? -0.754 2.717 -11.593 1.00 94.94 84 ALA A N 1
ATOM 645 C CA . ALA A 1 84 ? -1.340 3.408 -10.448 1.00 94.94 84 ALA A CA 1
ATOM 646 C C 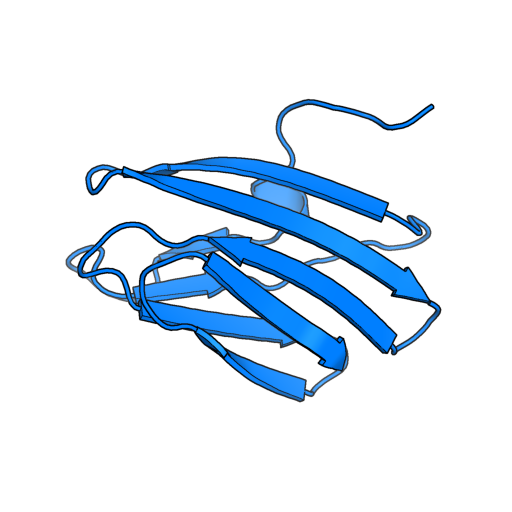. ALA A 1 84 ? -2.869 3.297 -10.469 1.00 94.94 84 ALA A C 1
ATOM 648 O O . ALA A 1 84 ? -3.505 3.628 -11.469 1.00 94.94 84 ALA A O 1
ATOM 649 N N . GLN A 1 85 ? -3.454 2.883 -9.348 1.00 96.12 85 GLN A N 1
ATOM 650 C CA . GLN A 1 85 ? -4.900 2.775 -9.172 1.00 96.12 85 GLN A CA 1
ATOM 651 C C . GLN A 1 85 ? -5.319 3.242 -7.779 1.00 96.12 85 GLN A C 1
ATOM 653 O O . GLN A 1 85 ? -4.555 3.129 -6.816 1.00 96.12 85 GLN A O 1
ATOM 658 N N . SER A 1 86 ? -6.538 3.769 -7.680 1.00 95.19 86 SER A N 1
ATOM 659 C CA . SER A 1 86 ? -7.115 4.161 -6.398 1.00 95.19 86 SER A CA 1
ATOM 660 C C . SER A 1 86 ? -7.907 3.007 -5.795 1.00 95.19 86 SER A C 1
ATOM 662 O O . SER A 1 86 ? -8.596 2.280 -6.509 1.00 95.19 86 SER A O 1
ATOM 664 N N . ILE A 1 87 ? -7.782 2.847 -4.481 1.00 94.25 87 ILE A N 1
ATOM 665 C CA . ILE A 1 87 ? -8.546 1.896 -3.681 1.00 94.25 87 ILE A CA 1
ATOM 666 C C . ILE A 1 87 ? -9.500 2.692 -2.808 1.00 94.25 87 ILE A C 1
ATOM 668 O O . ILE A 1 87 ? -9.097 3.695 -2.222 1.00 94.25 87 ILE A O 1
ATOM 672 N N . GLU A 1 88 ? -10.737 2.221 -2.718 1.00 93.19 88 GLU A N 1
ATOM 673 C CA . GLU A 1 88 ? -11.766 2.737 -1.823 1.00 93.19 88 GLU A CA 1
ATOM 674 C C . GLU A 1 88 ? -12.620 1.546 -1.376 1.00 93.19 88 GLU A C 1
ATOM 676 O O . GLU A 1 88 ? -13.307 0.917 -2.185 1.00 93.19 88 GLU A O 1
ATOM 681 N N . LEU A 1 89 ? -12.488 1.177 -0.103 1.00 88.94 89 LEU A N 1
ATOM 682 C CA . LEU A 1 89 ? -13.142 0.035 0.530 1.00 88.94 89 LEU A CA 1
ATOM 683 C C . LEU A 1 89 ? -13.706 0.416 1.886 1.00 88.94 89 LEU A C 1
ATOM 685 O O . LEU A 1 89 ? -13.124 1.292 2.555 1.00 88.94 89 LEU A O 1
#

pLDDT: mean 83.16, std 13.5, range [40.88, 96.12]